Protein AF-A0A538PQR1-F1 (afdb_monomer_lite)

Foldseek 3Di:
DPPQQFKKKKWWWKDAQQEIDTQDIAIDRDDDDADFWAADQKKKWKDAPLFTPDMHHHHDQQWDWQPDDCPDDGTDIDGHRIGIDMDIGTDPDLEDGQFIKMWIKGFDPQQDGTPVVNRVQVGVVSNVDDDADGPRIHTRYMDTPVNCLVHPCSQVNSVVVSGDYPPHDHD

Structure (mmCIF, N/CA/C/O backbone):
data_AF-A0A538PQR1-F1
#
_entry.id   AF-A0A538PQR1-F1
#
loop_
_atom_site.group_PDB
_atom_site.id
_atom_site.type_symbol
_atom_site.label_atom_id
_atom_site.label_alt_id
_atom_site.label_comp_id
_atom_site.label_asym_id
_atom_site.label_entity_id
_atom_site.label_seq_id
_atom_site.pdbx_PDB_ins_code
_atom_site.Cartn_x
_atom_site.Cartn_y
_atom_site.Cartn_z
_atom_site.occupancy
_atom_site.B_iso_or_equiv
_atom_site.auth_seq_id
_atom_site.auth_comp_id
_atom_site.auth_asym_id
_atom_site.auth_atom_id
_atom_site.pdbx_PDB_model_num
ATOM 1 N N . MET A 1 1 ? 5.057 -10.045 31.378 1.00 40.75 1 MET A N 1
ATOM 2 C CA . MET A 1 1 ? 4.417 -9.368 30.230 1.00 40.75 1 MET A CA 1
ATOM 3 C C . MET A 1 1 ? 4.589 -10.264 29.020 1.00 40.75 1 MET A C 1
ATOM 5 O O . MET A 1 1 ? 5.718 -10.480 28.601 1.00 40.75 1 MET A O 1
ATOM 9 N N . THR A 1 2 ? 3.517 -10.877 28.528 1.00 41.38 2 THR A N 1
ATOM 10 C CA . THR A 1 2 ? 3.562 -11.684 27.302 1.00 41.38 2 THR A CA 1
ATOM 11 C C . THR A 1 2 ? 3.833 -10.733 26.132 1.00 41.38 2 THR A C 1
ATOM 13 O O . THR A 1 2 ? 3.122 -9.733 26.032 1.00 41.38 2 THR A O 1
ATOM 16 N N . PRO A 1 3 ? 4.848 -10.965 25.281 1.00 49.12 3 PRO A N 1
ATOM 17 C CA . PRO A 1 3 ? 5.079 -10.106 24.126 1.00 49.12 3 PRO A CA 1
ATOM 18 C C . PRO A 1 3 ? 3.832 -10.140 23.241 1.00 49.12 3 PRO A C 1
ATOM 20 O O . PRO A 1 3 ? 3.417 -11.203 22.774 1.00 49.12 3 PRO A O 1
ATOM 23 N N . GLN A 1 4 ? 3.200 -8.980 23.070 1.00 57.75 4 GLN A N 1
ATOM 24 C CA . GLN A 1 4 ? 2.050 -8.821 22.191 1.00 57.75 4 GLN A CA 1
ATOM 25 C C . GLN A 1 4 ? 2.507 -9.199 20.777 1.00 57.75 4 GLN A C 1
ATOM 27 O O . GLN A 1 4 ? 3.517 -8.685 20.290 1.00 57.75 4 GLN A O 1
ATOM 32 N N . ARG A 1 5 ? 1.837 -10.171 20.146 1.00 63.41 5 ARG A N 1
ATOM 33 C CA . ARG A 1 5 ? 2.202 -10.588 18.788 1.00 63.41 5 ARG A CA 1
ATOM 34 C C . ARG A 1 5 ? 2.036 -9.385 17.851 1.00 63.41 5 ARG A C 1
ATOM 36 O O . ARG A 1 5 ? 1.042 -8.669 17.998 1.00 63.41 5 ARG A O 1
ATOM 43 N N . PRO A 1 6 ? 2.966 -9.160 16.902 1.00 68.81 6 PRO A N 1
ATOM 44 C CA . PRO A 1 6 ? 2.800 -8.120 15.896 1.00 68.81 6 PRO A CA 1
ATOM 45 C C . PRO A 1 6 ? 1.436 -8.289 15.235 1.00 68.81 6 PRO A C 1
ATOM 47 O O . PRO A 1 6 ? 1.107 -9.382 14.773 1.00 68.81 6 PRO A O 1
ATOM 50 N N . THR A 1 7 ? 0.631 -7.234 15.269 1.00 84.75 7 THR A N 1
ATOM 51 C CA . THR A 1 7 ? -0.710 -7.238 14.692 1.00 84.75 7 THR A CA 1
ATOM 52 C C . THR A 1 7 ? -0.655 -6.478 13.381 1.00 84.75 7 THR A C 1
ATOM 54 O O . THR A 1 7 ? -0.034 -5.418 13.292 1.00 84.75 7 THR A O 1
ATOM 57 N N . GLN A 1 8 ? -1.272 -7.030 12.349 1.00 87.94 8 GLN A N 1
ATOM 58 C CA . GLN A 1 8 ? -1.336 -6.401 11.039 1.00 87.94 8 GLN A CA 1
ATOM 59 C C . GLN A 1 8 ? -2.738 -6.548 10.458 1.00 87.94 8 GLN A C 1
ATOM 61 O O . GLN A 1 8 ? -3.450 -7.512 10.750 1.00 87.94 8 GLN A O 1
ATOM 66 N N . LEU A 1 9 ? -3.107 -5.601 9.605 1.00 90.12 9 LEU A N 1
ATOM 67 C CA . LEU A 1 9 ? -4.257 -5.749 8.726 1.00 90.12 9 LEU A CA 1
ATOM 68 C C . LEU A 1 9 ? -3.774 -6.365 7.423 1.00 90.12 9 LEU A C 1
ATOM 70 O O . LEU A 1 9 ? -2.772 -5.926 6.853 1.00 90.12 9 LEU A O 1
ATOM 74 N N . LYS A 1 10 ? -4.492 -7.370 6.944 1.00 92.44 10 LYS A N 1
ATOM 75 C CA . LYS A 1 10 ? -4.323 -7.892 5.597 1.00 92.44 10 LYS A CA 1
ATOM 76 C C . LYS A 1 10 ? -5.545 -7.513 4.778 1.00 92.44 10 LYS A C 1
ATOM 78 O O . LYS A 1 10 ? -6.674 -7.829 5.143 1.00 92.44 10 LYS A O 1
ATOM 83 N N . LEU A 1 11 ? -5.303 -6.798 3.685 1.00 92.88 11 LEU A N 1
ATOM 84 C CA . LEU A 1 11 ? -6.332 -6.427 2.726 1.00 92.88 11 LEU A CA 1
ATOM 85 C C . LEU A 1 11 ? -6.256 -7.356 1.523 1.00 92.88 11 LEU A C 1
ATOM 87 O O . LEU A 1 11 ? -5.171 -7.587 0.984 1.00 92.88 11 LEU A O 1
ATOM 91 N N . ILE A 1 12 ? -7.413 -7.826 1.072 1.00 93.19 12 ILE A N 1
ATOM 92 C CA . ILE A 1 12 ? -7.560 -8.434 -0.248 1.00 93.19 12 ILE A CA 1
ATOM 93 C C . ILE A 1 12 ? -8.074 -7.346 -1.181 1.00 93.19 12 ILE A C 1
ATOM 95 O O . ILE A 1 12 ? -9.224 -6.913 -1.072 1.00 93.19 12 ILE A O 1
ATOM 99 N N . ALA A 1 13 ? -7.197 -6.875 -2.061 1.00 92.31 13 ALA A N 1
ATOM 100 C CA . ALA A 1 13 ? -7.447 -5.729 -2.918 1.00 92.31 13 ALA A CA 1
ATOM 101 C C . ALA A 1 13 ? -7.405 -6.132 -4.391 1.00 92.31 13 ALA A C 1
ATOM 103 O O . ALA A 1 13 ? -6.502 -6.838 -4.827 1.00 92.31 13 ALA A O 1
ATOM 104 N N . GLU A 1 14 ? -8.377 -5.668 -5.161 1.00 92.69 14 GLU A N 1
ATOM 105 C CA . GLU A 1 14 ? -8.389 -5.744 -6.612 1.00 92.69 14 GLU A CA 1
ATOM 106 C C . GLU A 1 14 ? -7.846 -4.438 -7.186 1.00 92.69 14 GLU A C 1
ATOM 108 O O . GLU A 1 14 ? -8.393 -3.351 -6.988 1.00 92.69 14 GLU A O 1
ATOM 113 N N . LEU A 1 15 ? -6.719 -4.556 -7.871 1.00 91.06 15 LEU A N 1
ATOM 114 C CA . LEU A 1 15 ? -6.087 -3.489 -8.622 1.00 91.06 15 LEU A CA 1
ATOM 115 C C . LEU A 1 15 ? -6.741 -3.379 -9.985 1.00 91.06 15 LEU A C 1
ATOM 117 O O . LEU A 1 15 ? -6.856 -4.373 -10.696 1.00 91.06 15 LEU A O 1
ATOM 121 N N . HIS A 1 16 ? -7.041 -2.155 -10.384 1.00 89.06 16 HIS A N 1
ATOM 122 C CA . HIS A 1 16 ? -7.433 -1.784 -11.732 1.00 89.06 16 HIS A CA 1
ATOM 123 C C . HIS A 1 16 ? -6.458 -0.723 -12.261 1.00 89.06 16 HIS A C 1
ATOM 125 O O . HIS A 1 16 ? -5.850 0.000 -11.468 1.00 89.06 16 HIS A O 1
ATOM 131 N N . PRO A 1 17 ? -6.346 -0.532 -13.587 1.00 77.06 17 PRO A N 1
ATOM 132 C CA . PRO A 1 17 ? -5.544 0.554 -14.154 1.00 77.06 17 PRO A CA 1
ATOM 133 C C . PRO A 1 17 ? -5.901 1.957 -13.628 1.00 77.06 17 PRO A C 1
ATOM 135 O O . PRO A 1 17 ? -5.057 2.845 -13.668 1.00 77.06 17 PRO A O 1
ATOM 138 N N . GLY A 1 18 ? -7.136 2.156 -13.147 1.00 75.88 18 GLY A N 1
ATOM 139 C CA . GLY A 1 18 ? -7.639 3.435 -12.634 1.00 75.88 18 GLY A CA 1
ATOM 140 C C . GLY A 1 18 ? -7.862 3.508 -11.119 1.00 75.88 18 GLY A C 1
ATOM 141 O O . GLY A 1 18 ? -8.389 4.516 -10.657 1.00 75.88 18 GLY A O 1
ATOM 142 N N . GLY A 1 19 ? -7.520 2.475 -10.340 1.00 84.44 19 GLY A N 1
ATOM 143 C CA . GLY A 1 19 ? -7.737 2.514 -8.890 1.00 84.44 19 GLY A CA 1
ATOM 144 C C . GLY A 1 19 ? -7.635 1.166 -8.190 1.00 84.44 19 GLY A C 1
ATOM 145 O O . GLY A 1 19 ? -7.273 0.158 -8.794 1.00 84.44 19 GLY A O 1
ATOM 146 N N . VAL A 1 20 ? -7.962 1.155 -6.899 1.00 89.75 20 VAL A N 1
ATOM 147 C CA . VAL A 1 20 ? -7.941 -0.051 -6.064 1.00 89.75 20 VAL A CA 1
ATOM 148 C C . VAL A 1 20 ? -9.285 -0.222 -5.386 1.00 89.75 20 VAL A C 1
ATOM 150 O O . VAL A 1 20 ? -9.792 0.701 -4.757 1.00 89.75 20 VAL A O 1
ATOM 153 N N . LYS A 1 21 ? -9.852 -1.421 -5.484 1.00 90.06 21 LYS A N 1
ATOM 154 C CA . LYS A 1 21 ? -11.042 -1.813 -4.737 1.00 90.06 21 LYS A CA 1
ATOM 155 C C . LYS A 1 21 ? -10.650 -2.829 -3.677 1.00 90.06 21 LYS A C 1
ATOM 157 O O . LYS A 1 21 ? -10.118 -3.883 -4.000 1.00 90.06 21 LYS A O 1
ATOM 162 N N . VAL A 1 22 ? -10.937 -2.548 -2.412 1.00 90.75 22 VAL A N 1
ATOM 163 C CA . VAL A 1 22 ? -10.704 -3.519 -1.336 1.00 90.75 22 VAL A CA 1
ATOM 164 C C . VAL A 1 22 ? -11.959 -4.356 -1.124 1.00 90.75 22 VAL A C 1
ATOM 166 O O . VAL A 1 22 ? -13.042 -3.816 -0.907 1.00 90.75 22 VAL A O 1
ATOM 169 N N . HIS A 1 23 ? -11.814 -5.678 -1.202 1.00 86.88 23 HIS A N 1
ATOM 170 C CA . HIS A 1 23 ? -12.918 -6.628 -1.029 1.00 86.88 23 HIS A CA 1
ATOM 171 C C . HIS A 1 23 ? -13.065 -7.094 0.408 1.00 86.88 23 HIS A C 1
ATOM 173 O O . HIS A 1 23 ? -14.172 -7.367 0.865 1.00 86.88 23 HIS A O 1
ATOM 179 N N . HIS A 1 24 ? -11.940 -7.233 1.103 1.00 87.62 24 HIS A N 1
ATOM 180 C CA . HIS A 1 24 ? -11.910 -7.825 2.428 1.00 87.62 24 HIS A CA 1
ATOM 181 C C . HIS A 1 24 ? -10.746 -7.282 3.252 1.00 87.62 24 HIS A C 1
ATOM 183 O O . HIS A 1 24 ? -9.678 -6.986 2.709 1.00 87.62 24 HIS A O 1
ATOM 189 N N . VAL A 1 25 ? -10.960 -7.201 4.564 1.00 89.19 25 VAL A N 1
ATOM 190 C CA . VAL A 1 25 ? -9.944 -6.889 5.566 1.00 89.19 25 VAL A CA 1
ATOM 191 C C . VAL A 1 25 ? -9.989 -7.945 6.660 1.00 89.19 25 VAL A C 1
ATOM 193 O O . VAL A 1 25 ? -11.051 -8.267 7.185 1.00 89.19 25 VAL A O 1
ATOM 196 N N . GLU A 1 26 ? -8.823 -8.456 7.024 1.00 90.06 26 GLU A N 1
ATOM 197 C CA . GLU A 1 26 ? -8.651 -9.366 8.149 1.00 90.06 26 GLU A CA 1
ATOM 198 C C . GLU A 1 26 ? -7.543 -8.856 9.074 1.00 90.06 26 GLU A C 1
ATOM 200 O O . GLU A 1 26 ? -6.592 -8.206 8.634 1.00 90.06 26 GLU A O 1
ATOM 205 N N . VAL A 1 27 ? -7.656 -9.157 10.368 1.00 87.44 27 VAL A N 1
ATOM 206 C CA . VAL A 1 27 ? -6.587 -8.904 11.338 1.00 87.44 27 VAL A CA 1
ATOM 207 C C . VAL A 1 27 ? -5.808 -10.195 11.532 1.00 87.44 27 VAL A C 1
ATOM 209 O O . VAL A 1 27 ? -6.376 -11.207 11.944 1.00 87.44 27 VAL A O 1
ATOM 212 N N . VAL A 1 28 ? -4.505 -10.166 11.268 1.00 88.50 28 VAL A N 1
ATOM 213 C CA . VAL A 1 28 ? -3.634 -11.334 11.435 1.00 88.50 28 VAL A CA 1
ATOM 214 C C . VAL A 1 28 ? -2.465 -11.017 12.365 1.00 88.50 28 VAL A C 1
ATOM 216 O O . VAL A 1 28 ? -1.999 -9.881 12.465 1.00 88.50 28 VAL A O 1
ATOM 219 N N . HIS A 1 29 ? -1.992 -12.043 13.069 1.00 84.00 29 HIS A N 1
ATOM 220 C CA . HIS A 1 29 ? -0.949 -11.935 14.091 1.00 84.00 29 HIS A CA 1
ATOM 221 C C . HIS A 1 29 ? 0.335 -12.611 13.611 1.00 84.00 29 HIS A C 1
ATOM 223 O O . HIS A 1 29 ? 0.737 -13.654 14.133 1.00 84.00 29 HIS A O 1
ATOM 229 N N . GLU A 1 30 ? 0.957 -12.041 12.582 1.00 77.75 30 GLU A N 1
ATOM 230 C CA . GLU A 1 30 ? 2.155 -12.601 11.958 1.00 77.75 30 GLU A CA 1
ATOM 231 C C . GLU A 1 30 ? 3.254 -11.546 11.860 1.00 77.75 30 GLU A C 1
ATOM 233 O O . GLU A 1 30 ? 3.001 -10.343 11.779 1.00 77.75 30 GLU A O 1
ATOM 238 N N . ARG A 1 31 ? 4.505 -12.008 11.852 1.00 71.94 31 ARG A N 1
ATOM 239 C CA . ARG A 1 31 ? 5.652 -11.133 11.636 1.00 71.94 31 ARG A CA 1
ATOM 240 C C . ARG A 1 31 ? 5.842 -10.918 10.139 1.00 71.94 31 ARG A C 1
ATOM 242 O O . ARG A 1 31 ? 6.082 -11.873 9.407 1.00 71.94 31 ARG A O 1
ATOM 249 N N . VAL A 1 32 ? 5.814 -9.663 9.704 1.00 68.62 32 VAL A N 1
ATOM 250 C CA . VAL A 1 32 ? 6.222 -9.297 8.346 1.00 68.62 32 VAL A CA 1
ATOM 251 C C . VAL A 1 32 ? 7.744 -9.294 8.279 1.00 68.62 32 VAL A C 1
ATOM 253 O O . VAL A 1 32 ? 8.413 -8.639 9.080 1.00 68.62 32 VAL A O 1
ATOM 256 N N . VAL A 1 33 ? 8.295 -10.046 7.333 1.00 69.25 33 VAL A N 1
ATOM 257 C CA . VAL A 1 33 ? 9.710 -9.963 6.971 1.00 69.25 33 VAL A CA 1
ATOM 258 C C . VAL A 1 33 ? 9.771 -9.180 5.672 1.00 69.25 33 VAL A C 1
ATOM 260 O O . VAL A 1 33 ? 9.258 -9.638 4.654 1.00 69.25 33 VAL A O 1
ATOM 263 N N . ALA A 1 34 ? 10.351 -7.981 5.721 1.00 67.38 34 ALA A N 1
ATOM 264 C CA . ALA A 1 34 ? 10.566 -7.195 4.517 1.00 67.38 34 ALA A CA 1
ATOM 265 C C . ALA A 1 34 ? 11.499 -7.970 3.568 1.00 67.38 34 ALA A C 1
ATOM 267 O O . ALA A 1 34 ? 12.514 -8.511 4.026 1.00 67.38 34 ALA A O 1
ATOM 268 N N . PRO A 1 35 ? 11.173 -8.062 2.269 1.00 71.94 35 PRO A N 1
ATOM 269 C CA . PRO A 1 35 ? 12.057 -8.706 1.311 1.00 71.94 35 PRO A CA 1
ATOM 270 C C . PRO A 1 35 ? 13.401 -7.967 1.248 1.00 71.94 35 PRO A C 1
ATOM 272 O O . PRO A 1 35 ? 13.466 -6.744 1.299 1.00 71.94 35 PRO A O 1
ATOM 275 N N . SER A 1 36 ? 14.502 -8.711 1.128 1.00 79.62 36 SER A N 1
ATOM 276 C CA . SER A 1 36 ? 15.855 -8.134 1.048 1.00 79.62 36 SER A CA 1
ATOM 277 C C . SER A 1 36 ? 16.198 -7.561 -0.332 1.00 79.62 36 SER A C 1
ATOM 279 O O . SER A 1 36 ? 17.228 -6.911 -0.500 1.00 79.62 36 SER A O 1
ATOM 281 N N . HIS A 1 37 ? 15.352 -7.811 -1.329 1.00 87.31 37 HIS A N 1
ATOM 282 C CA . HIS A 1 37 ? 15.568 -7.462 -2.725 1.00 87.31 37 HIS A CA 1
ATOM 283 C C . HIS A 1 37 ? 14.255 -7.044 -3.388 1.00 87.31 37 HIS A C 1
ATOM 285 O O . HIS A 1 37 ? 13.165 -7.297 -2.875 1.00 87.31 37 HIS A O 1
ATOM 291 N N . ILE A 1 38 ? 14.380 -6.394 -4.543 1.00 90.69 38 ILE A N 1
ATOM 292 C CA . ILE A 1 38 ? 13.242 -6.018 -5.374 1.00 90.69 38 ILE A CA 1
ATOM 293 C C . ILE A 1 38 ? 12.821 -7.232 -6.203 1.00 90.69 38 ILE A C 1
ATOM 295 O O . ILE A 1 38 ? 13.627 -7.785 -6.949 1.00 90.69 38 ILE A O 1
ATOM 299 N N . VAL A 1 39 ? 11.562 -7.641 -6.067 1.00 90.00 39 VAL A N 1
ATOM 300 C CA . VAL A 1 39 ? 10.990 -8.805 -6.769 1.00 90.00 39 VAL A CA 1
ATOM 301 C C . VAL A 1 39 ? 10.402 -8.404 -8.124 1.00 90.00 39 VAL A C 1
ATOM 303 O O . VAL A 1 39 ? 10.384 -9.194 -9.066 1.00 90.00 39 VAL A O 1
ATOM 306 N N . GLY A 1 40 ? 9.932 -7.166 -8.256 1.00 91.19 40 GLY A N 1
ATOM 307 C CA . GLY A 1 40 ? 9.394 -6.652 -9.506 1.00 91.19 40 GLY A CA 1
ATOM 308 C C . GLY A 1 40 ? 9.021 -5.174 -9.423 1.00 91.19 40 GLY A C 1
ATOM 309 O O . GLY A 1 40 ? 9.271 -4.533 -8.401 1.00 91.19 40 GLY A O 1
ATOM 310 N N . PRO A 1 41 ? 8.460 -4.617 -10.509 1.00 92.00 41 PRO A N 1
ATOM 311 C CA . PRO A 1 41 ? 8.222 -3.184 -10.624 1.00 92.00 41 PRO A CA 1
ATOM 312 C C . PRO A 1 41 ? 6.989 -2.719 -9.845 1.00 92.00 41 PRO A C 1
ATOM 314 O O . PRO A 1 41 ? 6.823 -1.522 -9.663 1.00 92.00 41 PRO A O 1
ATOM 317 N N . PHE A 1 42 ? 6.095 -3.603 -9.402 1.00 93.81 42 PHE A N 1
ATOM 318 C CA . PHE A 1 42 ? 4.954 -3.165 -8.607 1.00 93.81 42 PHE A CA 1
ATOM 319 C C . PHE A 1 42 ? 5.375 -2.980 -7.156 1.00 93.81 42 PHE A C 1
ATOM 321 O O . PHE A 1 42 ? 5.977 -3.878 -6.567 1.00 93.81 42 PHE A O 1
ATOM 328 N N . VAL A 1 43 ? 5.041 -1.827 -6.584 1.00 94.12 43 VAL A N 1
ATOM 329 C CA . VAL A 1 43 ? 5.402 -1.457 -5.216 1.00 94.12 43 VAL A CA 1
ATOM 330 C C . VAL A 1 43 ? 4.144 -1.017 -4.489 1.00 94.12 43 VAL A C 1
ATOM 332 O O . VAL A 1 43 ? 3.376 -0.214 -5.019 1.00 94.12 43 VAL A O 1
ATOM 335 N N . TYR A 1 44 ? 3.948 -1.487 -3.261 1.00 93.88 44 TYR A N 1
ATOM 336 C CA . TYR A 1 44 ? 3.021 -0.835 -2.344 1.00 93.88 44 TYR A CA 1
ATOM 337 C C . TYR A 1 44 ? 3.756 -0.378 -1.088 1.00 93.88 44 TYR A C 1
ATOM 339 O O . TYR A 1 44 ? 4.670 -1.041 -0.595 1.00 93.88 44 TYR A O 1
ATOM 347 N N . GLN A 1 45 ? 3.358 0.786 -0.596 1.00 94.00 45 GLN A N 1
ATOM 348 C CA . GLN A 1 45 ? 3.945 1.473 0.541 1.00 94.00 45 GLN A CA 1
ATOM 349 C C . GLN A 1 45 ? 2.848 1.746 1.557 1.00 94.00 45 GLN A C 1
ATOM 351 O O . GLN A 1 45 ? 1.788 2.255 1.198 1.00 94.00 45 GLN A O 1
ATOM 356 N N . VAL A 1 46 ? 3.125 1.449 2.819 1.00 94.44 46 VAL A N 1
ATOM 357 C CA . VAL A 1 46 ? 2.255 1.785 3.943 1.00 94.44 46 VAL A CA 1
ATOM 358 C C . VAL A 1 46 ? 2.924 2.887 4.744 1.00 94.44 46 VAL A C 1
ATOM 360 O O . VAL A 1 46 ? 4.052 2.713 5.216 1.00 94.44 46 VAL A O 1
ATOM 363 N N . THR A 1 47 ? 2.228 4.002 4.917 1.00 93.31 47 THR A N 1
ATOM 364 C CA . THR A 1 47 ? 2.676 5.122 5.748 1.00 93.31 47 THR A CA 1
ATOM 365 C C . THR A 1 47 ? 1.720 5.344 6.901 1.00 93.31 47 THR A C 1
ATOM 367 O O . THR A 1 47 ? 0.528 5.082 6.792 1.00 93.31 47 THR A O 1
ATOM 370 N N . GLY A 1 48 ? 2.255 5.820 8.014 1.00 91.31 48 GLY A N 1
ATOM 371 C CA . GLY A 1 48 ? 1.487 6.192 9.191 1.00 91.31 48 GLY A CA 1
ATOM 372 C C . GLY A 1 48 ? 2.429 6.561 10.325 1.00 91.31 48 GLY A C 1
ATOM 373 O O . GLY A 1 48 ? 3.606 6.186 10.322 1.00 91.31 48 GLY A O 1
ATOM 374 N N . THR A 1 49 ? 1.934 7.292 11.316 1.00 90.00 49 THR A N 1
ATOM 375 C CA . THR A 1 49 ? 2.754 7.892 12.379 1.00 90.00 49 THR A CA 1
ATOM 376 C C . THR A 1 49 ? 3.879 8.787 11.826 1.00 90.00 49 THR A C 1
ATOM 378 O O . THR A 1 49 ? 4.961 8.852 12.410 1.00 90.00 49 THR A O 1
ATOM 381 N N . GLY A 1 50 ? 3.650 9.437 10.677 1.00 88.31 50 GLY A N 1
ATOM 382 C CA . GLY A 1 50 ? 4.599 10.333 10.002 1.00 88.31 50 GLY A CA 1
ATOM 383 C C . GLY A 1 50 ? 5.812 9.659 9.345 1.00 88.31 50 GLY A C 1
ATOM 384 O O . GLY A 1 50 ? 6.835 10.316 9.137 1.00 88.31 50 GLY A O 1
ATOM 385 N N . ARG A 1 51 ? 5.754 8.350 9.070 1.00 90.12 51 ARG A N 1
ATOM 386 C CA . ARG A 1 51 ? 6.864 7.574 8.486 1.00 90.12 51 ARG A CA 1
ATOM 387 C C . ARG A 1 51 ? 6.380 6.416 7.619 1.00 90.12 51 ARG A C 1
ATOM 389 O O . ARG A 1 51 ? 5.206 6.039 7.667 1.00 90.12 51 ARG A O 1
ATOM 396 N N . VAL A 1 52 ? 7.298 5.784 6.889 1.00 91.38 52 VAL A N 1
ATOM 397 C CA . VAL A 1 52 ? 7.036 4.501 6.225 1.00 91.38 52 VAL A CA 1
ATOM 398 C C . VAL A 1 52 ? 7.017 3.374 7.256 1.00 91.38 52 VAL A C 1
ATOM 400 O O . VAL A 1 52 ? 7.994 3.132 7.965 1.00 91.38 52 VAL A O 1
ATOM 403 N N . LEU A 1 53 ? 5.889 2.671 7.338 1.00 91.00 53 LEU A N 1
ATOM 404 C CA . LEU A 1 53 ? 5.698 1.510 8.209 1.00 91.00 53 LEU A CA 1
ATOM 405 C C . LEU A 1 53 ? 6.081 0.206 7.507 1.00 91.00 53 LEU A C 1
ATOM 407 O O . LEU A 1 53 ? 6.624 -0.699 8.140 1.00 91.00 53 LEU A O 1
ATOM 411 N N . HIS A 1 54 ? 5.787 0.107 6.209 1.00 91.44 54 HIS A N 1
ATOM 412 C CA . HIS A 1 54 ? 6.089 -1.065 5.388 1.00 91.44 54 HIS A CA 1
ATOM 413 C C . HIS A 1 54 ? 6.226 -0.697 3.917 1.00 91.44 54 HIS A C 1
ATOM 415 O O . HIS A 1 54 ? 5.637 0.274 3.442 1.00 91.44 54 HIS A O 1
ATOM 421 N N . MET A 1 55 ? 6.972 -1.518 3.191 1.00 91.94 55 MET A N 1
ATOM 422 C CA . MET A 1 55 ? 7.039 -1.497 1.739 1.00 91.94 55 MET A CA 1
ATOM 423 C C . MET A 1 55 ? 7.201 -2.931 1.245 1.00 91.94 55 MET A C 1
ATOM 425 O O . MET A 1 55 ? 7.971 -3.705 1.815 1.00 91.94 55 MET A O 1
ATOM 429 N N . GLU A 1 56 ? 6.517 -3.274 0.160 1.00 92.44 56 GLU A N 1
ATOM 430 C CA . GLU A 1 56 ? 6.726 -4.543 -0.531 1.00 92.44 56 GLU A CA 1
ATOM 431 C C . GLU A 1 56 ? 6.811 -4.317 -2.037 1.00 92.44 56 GLU A C 1
ATOM 433 O O . GLU A 1 56 ? 6.196 -3.400 -2.584 1.00 92.44 56 GLU A O 1
ATOM 438 N N . THR A 1 57 ? 7.580 -5.178 -2.700 1.00 93.00 57 THR A N 1
ATOM 439 C CA . THR A 1 57 ? 7.707 -5.190 -4.157 1.00 93.00 57 THR A CA 1
ATOM 440 C C . THR A 1 57 ? 7.288 -6.550 -4.692 1.00 93.00 57 THR A C 1
ATOM 442 O O . THR A 1 57 ? 7.524 -7.572 -4.047 1.00 93.00 57 THR A O 1
ATOM 445 N N . MET A 1 58 ? 6.671 -6.573 -5.868 1.00 91.69 58 MET A N 1
ATOM 446 C CA . MET A 1 58 ? 6.264 -7.800 -6.548 1.00 91.69 58 MET A CA 1
ATOM 447 C C . MET A 1 58 ? 6.262 -7.614 -8.062 1.00 91.69 58 MET A C 1
ATOM 449 O O . MET A 1 58 ? 6.372 -6.503 -8.590 1.00 91.69 58 MET A O 1
ATOM 453 N N . THR A 1 59 ? 6.154 -8.728 -8.780 1.00 90.62 59 THR A N 1
ATOM 454 C CA . THR A 1 59 ? 5.874 -8.710 -10.218 1.00 90.62 59 THR A CA 1
ATOM 455 C C . THR A 1 59 ? 4.617 -7.895 -10.495 1.00 90.62 59 THR A C 1
ATOM 457 O O . THR A 1 59 ? 3.687 -7.933 -9.695 1.00 90.62 59 THR A O 1
ATOM 460 N N . ASP A 1 60 ? 4.576 -7.183 -11.622 1.00 89.00 60 ASP A N 1
ATOM 461 C CA . ASP A 1 60 ? 3.404 -6.386 -11.983 1.00 89.00 60 ASP A CA 1
ATOM 462 C C . ASP A 1 60 ? 2.165 -7.277 -12.130 1.00 89.00 60 ASP A C 1
ATOM 464 O O . ASP A 1 60 ? 2.112 -8.077 -13.067 1.00 89.00 60 ASP A O 1
ATOM 468 N N . PRO A 1 61 ? 1.173 -7.160 -11.230 1.00 86.94 61 PRO A N 1
ATOM 469 C CA . PRO A 1 61 ? 0.030 -8.059 -11.225 1.00 86.94 61 PRO A CA 1
ATOM 470 C C . PRO A 1 61 ? -0.912 -7.787 -12.408 1.00 86.94 61 PRO A C 1
ATOM 472 O O . PRO A 1 61 ? -1.708 -8.649 -12.762 1.00 86.94 61 PRO A O 1
ATOM 475 N N . LEU A 1 62 ? -0.800 -6.622 -13.062 1.00 86.75 62 LEU A N 1
ATOM 476 C CA . LEU A 1 62 ? -1.571 -6.276 -14.260 1.00 86.75 62 LEU A CA 1
ATOM 477 C C . LEU A 1 62 ? -0.881 -6.717 -15.562 1.00 86.75 62 LEU A C 1
ATOM 479 O O . LEU A 1 62 ? -1.375 -6.401 -16.647 1.00 86.75 62 LEU A O 1
ATOM 483 N N . VAL A 1 63 ? 0.260 -7.409 -15.485 1.00 85.38 63 VAL A N 1
ATOM 484 C CA . VAL A 1 63 ? 1.038 -7.849 -16.650 1.00 85.38 63 VAL A CA 1
ATOM 485 C C . VAL A 1 63 ? 1.265 -9.357 -16.595 1.00 85.38 63 VAL A C 1
ATOM 487 O O . VAL A 1 63 ? 2.064 -9.861 -15.810 1.00 85.38 63 VAL A O 1
ATOM 490 N N . GLU A 1 64 ? 0.625 -10.081 -17.506 1.00 77.12 64 GLU A N 1
ATOM 491 C CA . GLU A 1 64 ? 0.853 -11.509 -17.717 1.00 77.12 64 GLU A CA 1
ATOM 492 C C . GLU A 1 64 ? 1.954 -11.698 -18.772 1.00 77.12 64 GLU A C 1
ATOM 494 O O . GLU A 1 64 ? 1.816 -11.275 -19.926 1.00 77.12 64 GLU A O 1
ATOM 499 N N . ARG A 1 65 ? 3.066 -12.338 -18.388 1.00 67.62 65 ARG A N 1
ATOM 500 C CA . ARG A 1 65 ? 4.168 -12.688 -19.301 1.00 67.62 65 ARG A CA 1
ATOM 501 C C . ARG A 1 65 ? 4.043 -14.138 -19.765 1.00 67.62 65 ARG A C 1
ATOM 503 O O . ARG A 1 65 ? 3.710 -15.011 -18.973 1.00 67.62 65 ARG A O 1
ATOM 510 N N . GLY A 1 66 ? 4.384 -14.400 -21.028 1.00 61.44 66 GLY A N 1
ATOM 511 C CA . GLY A 1 66 ? 4.456 -15.765 -21.566 1.00 61.44 66 GLY A CA 1
ATOM 512 C C . GLY A 1 66 ? 3.104 -16.355 -21.975 1.00 61.44 66 GLY A C 1
ATOM 513 O O . GLY A 1 66 ? 2.951 -17.572 -21.993 1.00 61.44 66 GLY A O 1
ATOM 514 N N . PHE A 1 67 ? 2.125 -15.507 -22.297 1.00 58.66 67 PHE A N 1
ATOM 515 C CA . PHE A 1 67 ? 0.813 -15.956 -22.756 1.00 58.66 67 PHE A CA 1
ATOM 516 C C . PHE A 1 67 ? 0.831 -16.343 -24.248 1.00 58.66 67 PHE A C 1
ATOM 518 O O . PHE A 1 67 ? 1.455 -15.673 -25.065 1.00 58.66 67 PHE A O 1
ATOM 525 N N . GLY A 1 68 ? 0.103 -17.399 -24.623 1.00 57.94 68 GLY A N 1
ATOM 526 C CA . GLY A 1 68 ? 0.008 -17.877 -26.009 1.00 57.94 68 GLY A CA 1
ATOM 527 C C . GLY A 1 68 ? 1.231 -18.664 -26.502 1.00 57.94 68 GLY A C 1
ATOM 528 O O . GLY A 1 68 ? 2.243 -18.795 -25.820 1.00 57.94 68 GLY A O 1
ATOM 529 N N . THR A 1 69 ? 1.134 -19.234 -27.707 1.00 57.53 69 THR A N 1
ATOM 530 C CA . THR A 1 69 ? 2.263 -19.916 -28.360 1.00 57.53 69 THR A CA 1
ATOM 531 C C . THR A 1 69 ? 3.204 -18.862 -28.955 1.00 57.53 69 THR A C 1
ATOM 533 O O . THR A 1 69 ? 2.743 -18.063 -29.777 1.00 57.53 69 THR A O 1
ATOM 536 N N . PRO A 1 70 ? 4.500 -18.823 -28.587 1.00 55.84 70 PRO A N 1
ATOM 537 C CA . PRO A 1 70 ? 5.437 -17.847 -29.134 1.00 55.84 70 PRO A CA 1
ATOM 538 C C . PRO A 1 70 ? 5.634 -18.135 -30.623 1.00 55.84 70 PRO A C 1
ATOM 540 O O . PRO A 1 70 ? 6.376 -19.037 -31.000 1.00 55.84 70 PRO A O 1
ATOM 543 N N . LYS A 1 71 ? 4.931 -17.399 -31.492 1.00 57.22 71 LYS A N 1
ATOM 544 C CA . LYS A 1 71 ? 5.049 -17.608 -32.941 1.00 57.22 71 LYS A CA 1
ATOM 545 C C . LYS A 1 71 ? 6.376 -17.090 -33.497 1.00 57.22 71 LYS A C 1
ATOM 547 O O . LYS A 1 71 ? 6.821 -17.616 -34.508 1.00 57.22 71 LYS A O 1
ATOM 552 N N . GLN A 1 72 ? 7.033 -16.134 -32.835 1.00 54.44 72 GLN A N 1
ATOM 553 C CA . GLN A 1 72 ? 8.375 -15.652 -33.183 1.00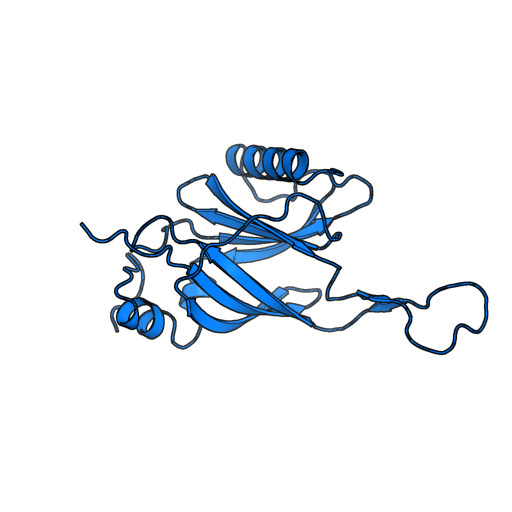 54.44 72 GLN A CA 1
ATOM 554 C C . GLN A 1 72 ? 9.064 -15.048 -31.947 1.00 54.44 72 GLN A C 1
ATOM 556 O O . GLN A 1 72 ? 8.625 -14.017 -31.453 1.00 54.44 72 GLN A O 1
ATOM 561 N N . GLY A 1 73 ? 10.125 -15.692 -31.449 1.00 55.44 73 GLY A N 1
ATOM 562 C CA . GLY A 1 73 ? 11.256 -15.081 -30.722 1.00 55.44 73 GLY A CA 1
ATOM 563 C C . GLY A 1 73 ? 11.036 -14.257 -29.440 1.00 55.44 73 GLY A C 1
ATOM 564 O O . GLY A 1 73 ? 12.026 -13.818 -28.864 1.00 55.44 73 GLY A O 1
ATOM 565 N N . GLY A 1 74 ? 9.808 -14.040 -28.970 1.00 58.97 74 GLY A N 1
ATOM 566 C CA . GLY A 1 74 ? 9.523 -13.206 -27.801 1.00 58.97 74 GLY A CA 1
ATOM 567 C C . GLY A 1 74 ? 8.409 -13.763 -26.920 1.00 58.97 74 GLY A C 1
ATOM 568 O O . GLY A 1 74 ? 7.508 -14.463 -27.387 1.00 58.97 74 GLY A O 1
ATOM 569 N N . HIS A 1 75 ? 8.464 -13.440 -25.627 1.00 60.22 75 HIS A N 1
ATOM 570 C CA . HIS A 1 75 ? 7.345 -13.670 -24.718 1.00 60.22 75 HIS A CA 1
ATOM 571 C C . HIS A 1 75 ? 6.238 -12.668 -25.045 1.00 60.22 75 HIS A C 1
ATOM 573 O O . HIS A 1 75 ? 6.459 -11.462 -24.943 1.00 60.22 75 HIS A O 1
ATOM 579 N N . ALA A 1 76 ? 5.047 -13.143 -25.419 1.00 65.81 76 ALA A N 1
ATOM 580 C CA . ALA A 1 76 ? 3.911 -12.242 -25.545 1.00 65.81 76 ALA A CA 1
ATOM 581 C C . ALA A 1 76 ? 3.529 -11.702 -24.159 1.00 65.81 76 ALA A C 1
ATOM 583 O O . ALA A 1 76 ? 3.606 -12.414 -23.148 1.00 65.81 76 ALA A O 1
ATOM 584 N N . ILE A 1 77 ? 3.135 -10.432 -24.136 1.00 72.06 77 ILE A N 1
ATOM 585 C CA . ILE A 1 77 ? 2.705 -9.718 -22.940 1.00 72.06 77 ILE A CA 1
ATOM 586 C C . ILE A 1 77 ? 1.217 -9.419 -23.092 1.00 72.06 77 ILE A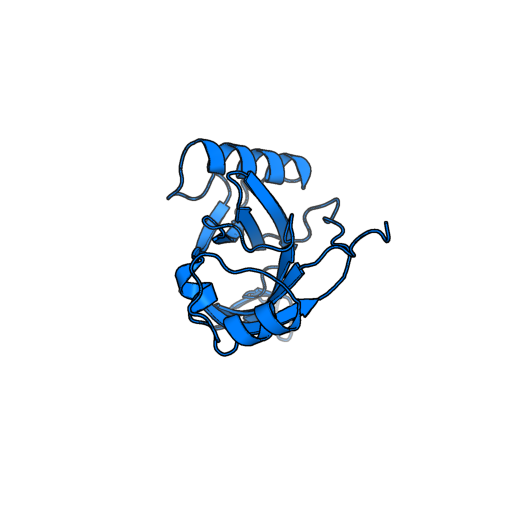 C 1
ATOM 588 O O . ILE A 1 77 ? 0.802 -8.849 -24.103 1.00 72.06 77 ILE A O 1
ATOM 592 N N . ARG A 1 78 ? 0.418 -9.792 -22.089 1.00 77.81 78 ARG A N 1
ATOM 593 C CA . ARG A 1 78 ? -0.992 -9.402 -21.989 1.00 77.81 78 ARG A CA 1
ATOM 594 C C . ARG A 1 78 ? -1.179 -8.502 -20.776 1.00 77.81 78 ARG A C 1
ATOM 596 O O . ARG A 1 78 ? -0.648 -8.782 -19.705 1.00 77.81 78 ARG A O 1
ATOM 603 N N . HIS A 1 79 ? -1.960 -7.442 -20.941 1.00 79.94 79 HIS A N 1
ATOM 604 C CA . HIS A 1 79 ? -2.365 -6.584 -19.835 1.00 79.94 79 HIS A CA 1
ATOM 605 C C . HIS A 1 79 ? -3.718 -7.043 -19.297 1.00 79.94 79 HIS A C 1
ATOM 607 O O . HIS A 1 79 ? -4.687 -7.134 -20.054 1.00 79.94 79 HIS A O 1
ATOM 613 N N . ALA A 1 80 ? -3.775 -7.354 -18.004 1.00 78.50 80 ALA A N 1
ATOM 61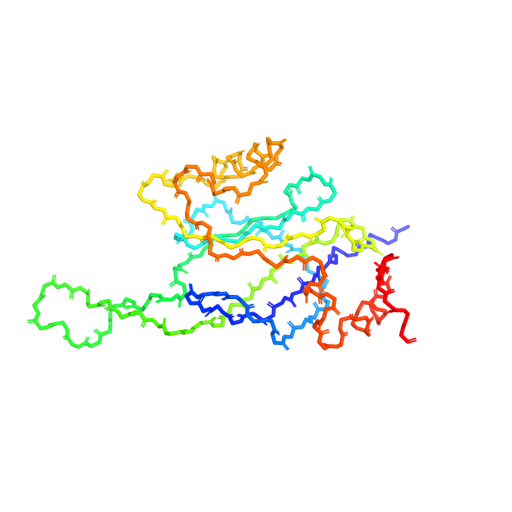4 C CA . ALA A 1 80 ? -5.023 -7.674 -17.327 1.00 78.50 80 ALA A CA 1
ATOM 615 C C . ALA A 1 80 ? -5.811 -6.388 -17.028 1.00 78.50 80 ALA A C 1
ATOM 617 O O . ALA A 1 80 ? -5.236 -5.329 -16.768 1.00 78.50 80 ALA A O 1
ATOM 618 N N . THR A 1 81 ? -7.141 -6.477 -17.048 1.00 84.06 81 THR A N 1
ATOM 619 C CA . THR A 1 81 ? -8.033 -5.364 -16.672 1.00 84.06 81 THR A CA 1
ATOM 620 C C . THR A 1 81 ? -8.172 -5.213 -15.158 1.00 84.06 81 THR A C 1
ATOM 622 O O . THR A 1 81 ? -8.589 -4.156 -14.684 1.00 84.06 81 THR A O 1
ATOM 625 N N . ALA A 1 82 ? -7.841 -6.267 -14.410 1.00 87.06 82 ALA A N 1
ATOM 626 C CA . ALA A 1 82 ? -7.803 -6.274 -12.961 1.00 87.06 82 ALA A CA 1
ATOM 627 C C . ALA A 1 82 ? -6.869 -7.370 -12.430 1.00 87.06 82 ALA A C 1
ATOM 629 O O . ALA A 1 82 ? -6.619 -8.354 -13.130 1.00 87.06 82 ALA A O 1
ATOM 630 N N . ALA A 1 83 ? -6.392 -7.226 -11.194 1.00 89.69 83 ALA A N 1
ATOM 631 C CA . ALA A 1 83 ? -5.650 -8.274 -10.498 1.00 89.69 83 ALA A CA 1
ATOM 632 C C . ALA A 1 83 ? -5.878 -8.229 -8.986 1.00 89.69 83 ALA A C 1
ATOM 634 O O . ALA A 1 83 ? -5.890 -7.155 -8.392 1.00 89.69 83 ALA A O 1
ATOM 635 N N . VAL A 1 84 ? -6.019 -9.394 -8.351 1.00 91.00 84 VAL A N 1
ATOM 636 C CA . VAL A 1 84 ? -6.182 -9.493 -6.895 1.00 91.00 84 VAL A CA 1
ATOM 637 C C . VAL A 1 84 ? -4.819 -9.640 -6.229 1.00 91.00 84 VAL A C 1
ATOM 639 O O . VAL A 1 84 ? -4.045 -10.532 -6.574 1.00 91.00 84 VAL A O 1
ATOM 642 N N . ILE A 1 85 ? -4.541 -8.783 -5.252 1.00 92.00 85 ILE A N 1
ATOM 643 C CA . ILE A 1 85 ? -3.324 -8.794 -4.444 1.00 92.00 85 ILE A CA 1
ATOM 644 C C . ILE A 1 85 ? -3.648 -8.810 -2.950 1.00 92.00 85 ILE A C 1
ATOM 646 O O . ILE A 1 85 ? -4.722 -8.398 -2.508 1.00 92.00 85 ILE A O 1
ATOM 650 N N . SER A 1 86 ? -2.674 -9.265 -2.165 1.00 91.81 86 SER A N 1
ATOM 651 C CA . SER A 1 86 ? -2.689 -9.155 -0.710 1.00 91.81 86 SER A CA 1
ATOM 652 C C . SER A 1 86 ? -1.816 -7.979 -0.284 1.00 91.81 86 SER A C 1
ATOM 654 O O . SER A 1 86 ? -0.637 -7.934 -0.631 1.00 91.81 86 SER A O 1
ATOM 656 N N . VAL A 1 87 ? -2.367 -7.072 0.517 1.00 93.12 87 VAL A N 1
ATOM 657 C CA . VAL A 1 87 ? -1.648 -5.920 1.081 1.00 93.12 87 VAL A CA 1
ATOM 658 C C . VAL A 1 87 ? -1.520 -6.108 2.581 1.00 93.12 87 VAL A C 1
ATOM 660 O O . VAL A 1 87 ? -2.515 -6.379 3.250 1.00 93.12 87 VAL A O 1
ATOM 663 N N . ARG A 1 88 ? -0.308 -5.958 3.116 1.00 92.38 88 ARG A N 1
ATOM 664 C CA . ARG A 1 88 ? -0.040 -6.059 4.554 1.00 92.38 88 ARG A CA 1
ATOM 665 C C . ARG A 1 88 ? 0.198 -4.683 5.150 1.00 92.38 88 ARG A C 1
ATOM 667 O O . ARG A 1 88 ? 1.037 -3.931 4.662 1.00 92.38 88 ARG A O 1
ATOM 674 N N . ILE A 1 89 ? -0.510 -4.387 6.229 1.00 92.12 89 ILE A N 1
ATOM 675 C CA . ILE A 1 89 ? -0.439 -3.123 6.957 1.00 92.12 89 ILE A CA 1
ATOM 676 C C . ILE A 1 89 ? -0.030 -3.442 8.394 1.00 92.12 89 ILE A C 1
ATOM 678 O O . ILE A 1 89 ? -0.886 -3.823 9.198 1.00 92.12 89 ILE A O 1
ATOM 682 N N . PRO A 1 90 ? 1.260 -3.329 8.747 1.00 89.69 90 PRO A N 1
ATOM 683 C CA . PRO A 1 90 ? 1.667 -3.522 10.127 1.00 89.69 90 PRO A CA 1
ATOM 684 C C . PRO A 1 90 ? 1.135 -2.385 10.996 1.00 89.69 90 PRO A C 1
ATOM 686 O O . PRO A 1 90 ? 1.248 -1.210 10.643 1.00 89.69 90 PRO A O 1
ATOM 689 N N . LEU A 1 91 ? 0.590 -2.741 12.158 1.00 86.81 91 LEU A N 1
ATOM 690 C CA . LEU A 1 91 ? 0.147 -1.775 13.151 1.00 86.81 91 LEU A CA 1
ATOM 691 C C . LEU A 1 91 ? 1.219 -1.658 14.247 1.00 86.81 91 LEU A C 1
ATOM 693 O O . LEU A 1 91 ? 1.548 -2.658 14.891 1.00 86.81 91 LEU A O 1
ATOM 697 N N . PRO A 1 92 ? 1.800 -0.463 14.464 1.00 78.38 92 PRO A N 1
ATOM 698 C CA . PRO A 1 92 ? 2.878 -0.274 15.438 1.00 78.38 92 PRO A CA 1
ATOM 699 C C . PRO A 1 92 ? 2.395 -0.345 16.896 1.00 78.38 92 PRO A C 1
ATOM 701 O O . PRO A 1 92 ? 3.207 -0.511 17.803 1.00 78.38 92 PRO A O 1
ATOM 704 N N . ALA A 1 93 ? 1.088 -0.217 17.121 1.00 80.00 93 ALA A N 1
ATOM 705 C CA . ALA A 1 93 ? 0.426 -0.299 18.416 1.00 80.00 93 ALA A CA 1
ATOM 706 C C . ALA A 1 93 ? -0.947 -0.972 18.249 1.00 80.00 93 ALA A C 1
ATOM 708 O O . ALA A 1 93 ? -1.373 -1.256 17.130 1.00 80.00 93 ALA A O 1
ATOM 709 N N . ALA A 1 94 ? -1.677 -1.173 19.350 1.00 83.06 94 ALA A N 1
ATOM 710 C CA . ALA A 1 94 ? -3.076 -1.617 19.329 1.00 83.06 94 ALA A CA 1
ATOM 711 C C . ALA A 1 94 ? -4.046 -0.507 18.853 1.00 83.06 94 ALA A C 1
ATOM 713 O O . ALA A 1 94 ? -5.124 -0.307 19.415 1.00 83.06 94 ALA A O 1
ATOM 714 N N . GLU A 1 95 ? -3.629 0.273 17.857 1.00 87.06 95 GLU A N 1
ATOM 715 C CA . GLU A 1 95 ? -4.322 1.451 17.356 1.00 87.06 95 GLU A CA 1
ATOM 716 C C . GLU A 1 95 ? -3.971 1.702 15.888 1.00 87.06 95 GLU A C 1
ATOM 718 O O . GLU A 1 95 ? -2.807 1.596 15.488 1.00 87.06 95 GLU A O 1
ATOM 723 N N . VAL A 1 96 ? -4.985 2.041 15.094 1.00 90.25 96 VAL A N 1
ATOM 724 C CA . VAL A 1 96 ? -4.823 2.444 13.696 1.00 90.25 96 VAL A CA 1
ATOM 725 C C . VAL A 1 96 ? -4.291 3.884 13.636 1.00 90.25 96 VAL A C 1
ATOM 727 O O . VAL A 1 96 ? -4.934 4.775 14.196 1.00 90.25 96 VAL A O 1
ATOM 730 N N . PRO A 1 97 ? -3.159 4.148 12.950 1.00 91.50 97 PRO A N 1
ATOM 731 C CA . PRO A 1 97 ? -2.642 5.506 12.789 1.00 91.50 97 PRO A CA 1
ATOM 732 C C . PRO A 1 97 ? -3.660 6.428 12.108 1.00 91.50 97 PRO A C 1
ATOM 734 O O . PRO A 1 97 ? -4.273 6.050 11.113 1.00 91.50 97 PRO A O 1
ATOM 737 N N . ALA A 1 98 ? -3.824 7.651 12.618 1.00 90.56 98 ALA A N 1
ATOM 738 C CA . ALA A 1 98 ? -4.782 8.620 12.074 1.00 90.56 98 ALA A CA 1
ATOM 739 C C . ALA A 1 98 ? -4.428 9.106 10.654 1.00 90.56 98 ALA A C 1
ATOM 741 O O . ALA A 1 98 ? -5.307 9.542 9.914 1.00 90.56 98 ALA A O 1
ATOM 742 N N . ASP A 1 99 ? -3.152 9.015 10.289 1.00 90.25 99 ASP A N 1
ATOM 743 C CA . ASP A 1 99 ? -2.553 9.358 8.998 1.00 90.25 99 ASP A CA 1
ATOM 744 C C . ASP A 1 99 ? -2.227 8.110 8.156 1.00 90.25 99 ASP A C 1
ATOM 746 O O . ASP A 1 99 ? -1.355 8.151 7.290 1.00 90.25 99 ASP A O 1
ATOM 750 N N . LEU A 1 100 ? -2.881 6.976 8.440 1.00 93.00 100 LEU A N 1
ATOM 751 C CA . LEU A 1 100 ? -2.646 5.737 7.708 1.00 93.00 100 LEU A CA 1
ATOM 752 C C . LEU A 1 100 ? -2.995 5.903 6.222 1.00 93.00 100 LEU A C 1
ATOM 754 O O . LEU A 1 100 ? -4.137 6.208 5.870 1.00 93.00 100 LEU A O 1
ATOM 758 N N . GLU A 1 101 ? -2.034 5.598 5.357 1.00 93.62 101 GLU A N 1
ATOM 759 C CA . GLU A 1 101 ? -2.234 5.533 3.911 1.00 93.62 101 GLU A CA 1
ATOM 760 C C . GLU A 1 101 ? -1.545 4.303 3.320 1.00 93.62 101 GLU A C 1
ATOM 762 O O . GLU A 1 101 ? -0.489 3.862 3.788 1.00 93.62 101 GLU A O 1
ATOM 767 N N . VAL A 1 102 ? -2.130 3.772 2.246 1.00 94.81 102 VAL A N 1
ATOM 768 C CA . VAL A 1 102 ? -1.492 2.756 1.406 1.00 94.81 102 VAL A CA 1
ATOM 769 C C . VAL A 1 102 ? -1.368 3.289 -0.009 1.00 94.81 102 VAL A C 1
ATOM 771 O O . VAL A 1 102 ? -2.367 3.466 -0.701 1.00 94.81 102 VAL A O 1
ATOM 774 N N . SER A 1 103 ? -0.141 3.523 -0.458 1.00 93.69 103 SER A N 1
ATOM 775 C CA . SER A 1 103 ? 0.141 4.003 -1.809 1.00 93.69 103 SER A CA 1
ATOM 776 C C . SER A 1 103 ? 0.666 2.882 -2.695 1.00 93.69 103 SER A C 1
ATOM 778 O O . SER A 1 103 ? 1.519 2.099 -2.284 1.00 93.69 103 SER A O 1
ATOM 780 N N . PHE A 1 104 ? 0.170 2.828 -3.926 1.00 93.44 104 PHE A N 1
ATOM 781 C CA . PHE A 1 104 ? 0.540 1.845 -4.937 1.00 93.44 104 PHE A CA 1
ATOM 782 C C . PHE A 1 104 ? 1.286 2.532 -6.069 1.00 93.44 104 PHE A C 1
ATOM 784 O O . PHE A 1 104 ? 0.860 3.581 -6.562 1.00 93.44 104 PHE A O 1
ATOM 791 N N . PHE A 1 105 ? 2.373 1.915 -6.513 1.00 92.88 105 PHE A N 1
ATOM 792 C CA . PHE A 1 105 ? 3.240 2.439 -7.552 1.00 92.88 105 PHE A CA 1
ATOM 793 C C . PHE A 1 105 ? 3.611 1.363 -8.567 1.00 92.88 105 PHE A C 1
ATOM 795 O O . PHE A 1 105 ? 3.667 0.168 -8.265 1.00 92.88 105 PHE A O 1
ATOM 802 N N . ARG A 1 106 ? 3.941 1.825 -9.769 1.00 92.44 106 ARG A N 1
ATOM 803 C CA . ARG A 1 106 ? 4.634 1.061 -10.798 1.00 92.44 106 ARG A CA 1
ATOM 804 C C . ARG A 1 106 ? 6.007 1.680 -11.034 1.00 92.44 106 ARG A C 1
ATOM 806 O O . ARG A 1 106 ? 6.117 2.857 -11.356 1.00 92.44 106 ARG A O 1
ATOM 813 N N . GLY A 1 107 ? 7.048 0.884 -10.871 1.00 92.31 107 GLY A N 1
ATOM 814 C CA . GLY A 1 107 ? 8.422 1.229 -11.181 1.00 92.31 107 GLY A CA 1
ATOM 815 C C . GLY A 1 107 ? 8.642 1.376 -12.680 1.00 92.31 107 GLY A C 1
ATOM 816 O O . GLY A 1 107 ? 8.076 0.641 -13.489 1.00 92.31 107 GLY A O 1
ATOM 817 N N . THR A 1 108 ? 9.484 2.337 -13.026 1.00 91.00 108 THR A N 1
ATOM 818 C CA . THR A 1 108 ? 10.019 2.562 -14.373 1.00 91.00 108 THR A CA 1
ATOM 819 C C . THR A 1 108 ? 11.475 2.091 -14.431 1.00 91.00 108 THR A C 1
ATOM 821 O O . THR A 1 108 ? 12.022 1.634 -13.426 1.00 91.00 108 THR A O 1
ATOM 824 N N . ASP A 1 109 ? 12.144 2.262 -15.570 1.00 88.44 109 ASP A N 1
ATOM 825 C CA . ASP A 1 109 ? 13.565 1.909 -15.723 1.00 88.44 109 ASP A CA 1
ATOM 826 C C . ASP A 1 109 ? 14.503 2.692 -14.784 1.00 88.44 109 ASP A C 1
ATOM 828 O O . ASP A 1 109 ? 15.625 2.260 -14.522 1.00 88.44 109 ASP A O 1
ATOM 832 N N . ALA A 1 110 ? 14.040 3.829 -14.254 1.00 91.25 110 ALA A N 1
ATOM 833 C CA . ALA A 1 110 ? 14.766 4.643 -13.282 1.00 91.25 110 ALA A CA 1
ATOM 834 C C . ALA A 1 110 ? 14.479 4.259 -11.816 1.00 91.25 110 ALA A C 1
ATOM 836 O O . ALA A 1 110 ? 14.977 4.923 -10.907 1.00 91.25 110 ALA A O 1
ATOM 837 N N . MET A 1 111 ? 13.671 3.221 -11.558 1.00 93.06 111 MET A N 1
ATOM 838 C CA . MET A 1 111 ? 13.437 2.731 -10.198 1.00 93.06 111 MET A CA 1
ATOM 839 C C . MET A 1 111 ? 14.761 2.241 -9.577 1.00 93.06 111 MET A C 1
ATOM 841 O O . MET A 1 111 ? 15.538 1.564 -10.260 1.00 93.06 111 MET A O 1
ATOM 845 N N . PRO A 1 112 ? 15.024 2.535 -8.288 1.00 92.94 112 PRO A N 1
ATOM 846 C CA . PRO A 1 112 ? 16.165 1.970 -7.576 1.00 92.94 112 PRO A CA 1
ATOM 847 C C . PRO A 1 112 ? 16.254 0.450 -7.722 1.00 92.94 112 PRO A C 1
ATOM 849 O O . PRO A 1 112 ? 15.236 -0.231 -7.841 1.00 92.94 112 PRO A O 1
ATOM 852 N N . ARG A 1 113 ? 17.478 -0.090 -7.709 1.00 90.12 113 ARG A N 1
ATOM 853 C CA . ARG A 1 113 ? 17.719 -1.526 -7.949 1.00 90.12 113 ARG A CA 1
ATOM 854 C C . ARG A 1 113 ? 17.748 -2.346 -6.669 1.00 90.12 113 ARG A C 1
ATOM 856 O O . ARG A 1 113 ? 17.609 -3.567 -6.722 1.00 90.12 113 ARG A O 1
ATOM 863 N N . THR A 1 114 ? 17.924 -1.692 -5.525 1.00 91.75 114 THR A N 1
ATOM 864 C CA . THR A 1 114 ? 17.943 -2.351 -4.221 1.00 91.75 114 THR A CA 1
ATOM 865 C C . THR A 1 114 ? 16.756 -1.928 -3.366 1.00 91.75 114 THR A C 1
ATOM 867 O O . THR A 1 114 ? 16.269 -0.798 -3.439 1.00 91.75 114 THR A O 1
ATOM 870 N N . HIS A 1 115 ? 16.311 -2.839 -2.500 1.00 91.75 115 HIS A N 1
ATOM 871 C CA . HIS A 1 115 ? 15.239 -2.551 -1.550 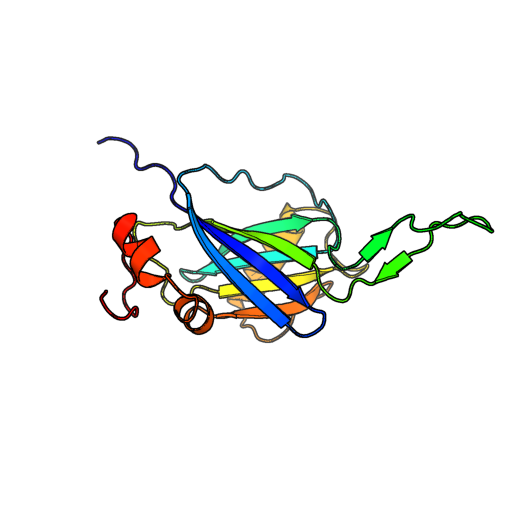1.00 91.75 115 HIS A CA 1
ATOM 872 C C . HIS A 1 115 ? 15.612 -1.394 -0.606 1.00 91.75 115 HIS A C 1
ATOM 874 O O . HIS A 1 115 ? 14.767 -0.567 -0.280 1.00 91.75 115 HIS A O 1
ATOM 880 N N . GLY A 1 116 ? 16.881 -1.316 -0.182 1.00 91.62 116 GLY A N 1
ATOM 881 C CA . GLY A 1 116 ? 17.373 -0.256 0.702 1.00 91.62 116 GLY A CA 1
ATOM 882 C C . GLY A 1 116 ? 17.286 1.134 0.072 1.00 91.62 116 GLY A C 1
ATOM 883 O O . GLY A 1 116 ? 16.746 2.048 0.690 1.00 91.62 116 GLY A O 1
ATOM 884 N N . GLU A 1 117 ? 17.748 1.288 -1.171 1.00 93.00 117 GLU A N 1
ATOM 885 C CA . GLU A 1 117 ? 17.652 2.559 -1.903 1.00 93.00 117 GLU A CA 1
ATOM 886 C C . GLU A 1 117 ? 16.196 2.965 -2.149 1.00 93.00 117 GLU A C 1
ATOM 888 O O . GLU A 1 117 ? 15.842 4.128 -1.960 1.00 93.00 117 GLU A O 1
ATOM 893 N N . LEU A 1 118 ? 15.338 2.010 -2.526 1.00 93.12 118 LEU A N 1
ATOM 894 C CA . LEU A 1 118 ? 13.913 2.271 -2.731 1.00 93.12 118 LEU A CA 1
ATOM 895 C C . LEU A 1 118 ? 13.230 2.719 -1.434 1.00 93.12 118 LEU A C 1
ATOM 897 O O . LEU A 1 118 ? 12.464 3.681 -1.441 1.00 93.12 118 LEU A O 1
ATOM 901 N N . HIS A 1 119 ? 13.543 2.069 -0.312 1.00 91.81 119 HIS A N 1
ATOM 902 C CA . HIS A 1 119 ? 13.020 2.458 0.994 1.00 91.81 119 HIS A CA 1
ATOM 903 C C . HIS A 1 119 ? 13.453 3.881 1.376 1.00 91.81 119 HIS A C 1
ATOM 905 O O . HIS A 1 119 ? 12.614 4.678 1.789 1.00 91.81 119 HIS A O 1
ATOM 911 N N . ILE A 1 120 ? 14.733 4.225 1.182 1.00 92.62 120 ILE A N 1
ATOM 912 C CA . ILE A 1 120 ? 15.251 5.579 1.436 1.00 92.62 120 ILE A CA 1
ATOM 913 C C . ILE A 1 120 ? 14.526 6.611 0.565 1.00 92.62 120 ILE A C 1
ATOM 915 O O . ILE A 1 120 ? 14.093 7.639 1.084 1.00 92.62 120 ILE A O 1
ATOM 919 N N . LEU A 1 121 ? 14.358 6.328 -0.731 1.00 92.25 121 LEU A N 1
ATOM 920 C CA . LEU A 1 121 ? 13.655 7.206 -1.668 1.00 92.25 121 LEU A CA 1
ATOM 921 C C . LEU A 1 121 ? 12.218 7.487 -1.204 1.00 92.25 121 LEU A C 1
ATOM 923 O O . LEU A 1 121 ? 11.794 8.642 -1.157 1.00 92.25 121 LEU A O 1
ATOM 927 N N . LEU A 1 122 ? 11.479 6.438 -0.841 1.00 91.38 122 LEU A N 1
ATOM 928 C CA . LEU A 1 122 ? 10.095 6.549 -0.381 1.00 91.38 122 LEU A CA 1
ATOM 929 C C . LEU A 1 122 ? 9.971 7.286 0.961 1.00 91.38 122 LEU A C 1
ATOM 931 O O . LEU A 1 122 ? 9.074 8.113 1.126 1.00 91.38 122 LEU A O 1
ATOM 935 N N . GLU A 1 123 ? 10.874 7.016 1.904 1.00 90.75 123 GLU A N 1
ATOM 936 C CA . GLU A 1 123 ? 10.916 7.673 3.217 1.00 90.75 123 GLU A CA 1
ATOM 937 C C . GLU A 1 123 ? 11.253 9.167 3.092 1.00 90.75 123 GLU A C 1
ATOM 939 O O . GLU A 1 123 ? 10.626 10.007 3.739 1.00 90.75 123 GLU A O 1
ATOM 944 N N . GLN A 1 124 ? 12.211 9.526 2.232 1.00 89.56 124 GLN A N 1
ATOM 945 C CA . GLN A 1 124 ? 12.549 10.924 1.951 1.00 89.56 124 GLN A CA 1
ATOM 946 C C . GLN A 1 124 ? 11.392 11.649 1.266 1.00 89.56 124 GLN A C 1
ATOM 948 O O . GLN A 1 124 ? 11.026 12.748 1.680 1.00 89.56 124 GLN A O 1
ATOM 953 N N . HIS A 1 125 ? 10.781 11.025 0.258 1.00 86.00 125 HIS A N 1
ATOM 954 C CA . HIS A 1 125 ? 9.654 11.614 -0.455 1.00 86.00 125 HIS A CA 1
ATOM 955 C C . HIS A 1 125 ? 8.456 11.869 0.472 1.00 86.00 125 HIS A C 1
ATOM 957 O O . HIS A 1 125 ? 7.830 12.926 0.396 1.00 86.00 125 HIS A O 1
ATOM 963 N N . HIS A 1 126 ? 8.156 10.940 1.387 1.00 84.81 126 HIS A N 1
ATOM 964 C CA . HIS A 1 126 ? 7.080 11.119 2.365 1.00 84.81 126 HIS A CA 1
ATOM 965 C C . HIS A 1 126 ? 7.288 12.365 3.247 1.00 84.81 126 HIS A C 1
ATOM 967 O O . HIS A 1 126 ? 6.333 13.092 3.505 1.00 84.81 126 HIS A O 1
ATOM 973 N N . LYS A 1 127 ? 8.535 12.665 3.643 1.00 82.19 127 LYS A N 1
ATOM 974 C CA . LYS A 1 127 ? 8.872 13.823 4.496 1.00 82.19 127 LYS A CA 1
ATOM 975 C C . LYS A 1 127 ? 8.763 15.174 3.794 1.00 82.19 127 LYS A C 1
ATOM 977 O O . LYS A 1 127 ? 8.513 16.174 4.458 1.00 82.19 127 LYS A O 1
ATOM 982 N N . VAL A 1 128 ? 8.997 15.219 2.482 1.00 76.00 128 VAL A N 1
ATOM 983 C CA . VAL A 1 128 ? 9.047 16.477 1.711 1.00 76.00 128 VAL A CA 1
ATOM 984 C C . VAL A 1 128 ? 7.655 16.918 1.231 1.00 76.00 128 VAL A C 1
ATOM 986 O O . VAL A 1 128 ? 7.459 18.091 0.925 1.00 76.00 128 VAL A O 1
ATOM 989 N N . GLY A 1 129 ? 6.668 16.018 1.261 1.00 62.12 129 GLY A N 1
ATOM 990 C CA . GLY A 1 129 ? 5.262 16.325 1.006 1.00 62.12 129 GLY A CA 1
ATOM 991 C C . GLY A 1 129 ? 4.745 15.662 -0.277 1.00 62.12 129 GLY A C 1
ATOM 992 O O . GLY A 1 129 ? 5.178 16.032 -1.369 1.00 62.12 129 GLY A O 1
ATOM 993 N N . PRO A 1 130 ? 3.812 14.693 -0.192 1.00 60.75 130 PRO A N 1
ATOM 994 C CA . PRO A 1 130 ? 3.117 14.171 -1.364 1.00 60.75 130 PRO A CA 1
ATOM 995 C C . PRO A 1 130 ? 2.209 15.271 -1.941 1.00 60.75 130 PRO A C 1
ATOM 997 O O . PRO A 1 130 ? 1.583 16.024 -1.197 1.00 60.75 130 PRO A O 1
ATOM 1000 N N . PRO A 1 131 ? 2.118 15.372 -3.274 1.00 57.19 131 PRO A N 1
ATOM 1001 C CA . PRO A 1 131 ? 1.180 14.458 -3.924 1.00 57.19 131 PRO A CA 1
ATOM 1002 C C . PRO A 1 131 ? 1.763 13.683 -5.110 1.00 57.19 131 PRO A C 1
ATOM 1004 O O . PRO A 1 131 ? 1.092 12.795 -5.640 1.00 57.19 131 PRO A O 1
ATOM 1007 N N . THR A 1 132 ? 2.989 13.992 -5.531 1.00 73.44 132 THR A N 1
ATOM 1008 C CA . THR A 1 132 ? 3.614 13.387 -6.712 1.00 73.44 132 THR A CA 1
ATOM 1009 C C . THR A 1 132 ? 4.245 12.032 -6.401 1.00 73.44 132 THR A C 1
ATOM 1011 O O . THR A 1 132 ? 4.422 11.663 -5.246 1.00 73.44 132 THR A O 1
ATOM 1014 N N . ALA A 1 133 ? 4.535 11.242 -7.430 1.00 82.94 133 ALA A N 1
ATOM 1015 C CA . ALA A 1 133 ? 5.358 10.051 -7.270 1.00 82.94 133 ALA A CA 1
ATOM 1016 C C . ALA A 1 133 ? 6.841 10.462 -7.210 1.00 82.94 133 ALA A C 1
ATOM 1018 O O . ALA A 1 133 ? 7.219 11.398 -7.923 1.00 82.94 133 ALA A O 1
ATOM 1019 N N . PRO A 1 134 ? 7.693 9.785 -6.420 1.00 87.94 134 PRO A N 1
ATOM 1020 C CA . PRO A 1 134 ? 9.127 10.029 -6.489 1.00 87.94 134 PRO A CA 1
ATOM 1021 C C . PRO A 1 134 ? 9.686 9.612 -7.859 1.00 87.94 134 PRO A C 1
ATOM 1023 O O . PRO A 1 134 ? 9.103 8.750 -8.527 1.00 87.94 134 PRO A O 1
ATOM 1026 N N . PRO A 1 135 ? 10.835 10.175 -8.277 1.00 89.31 135 PRO A N 1
ATOM 1027 C CA . PRO A 1 135 ? 11.493 9.789 -9.519 1.00 89.31 135 PRO A CA 1
ATOM 1028 C C . PRO A 1 135 ? 11.670 8.273 -9.632 1.00 89.31 135 PRO A C 1
ATOM 1030 O O . PRO A 1 135 ? 12.020 7.598 -8.667 1.00 89.31 135 PRO A O 1
ATOM 1033 N N . GLY A 1 136 ? 11.417 7.735 -10.822 1.00 91.56 136 GLY A N 1
ATOM 1034 C CA . GLY A 1 136 ? 11.494 6.298 -11.066 1.00 91.56 136 GLY A CA 1
ATOM 1035 C C . GLY A 1 136 ? 10.221 5.523 -10.722 1.00 91.56 136 GLY A C 1
ATOM 1036 O O . GLY A 1 136 ? 10.105 4.377 -11.158 1.00 91.56 136 GLY A O 1
ATOM 1037 N N . LEU A 1 137 ? 9.250 6.132 -10.033 1.00 93.50 137 LEU A N 1
ATOM 1038 C CA . LEU A 1 137 ? 7.949 5.535 -9.738 1.00 93.50 137 LEU A CA 1
ATOM 1039 C C . LEU A 1 137 ? 6.813 6.310 -10.413 1.00 93.50 137 LEU A C 1
ATOM 1041 O O . LEU A 1 137 ? 6.788 7.536 -10.442 1.00 93.50 137 LEU A O 1
ATOM 1045 N N . GLN A 1 138 ? 5.822 5.577 -10.904 1.00 91.81 138 GLN A N 1
ATOM 1046 C CA . GLN A 1 138 ? 4.519 6.089 -11.300 1.00 91.81 138 GLN A CA 1
ATOM 1047 C C . GLN A 1 138 ? 3.517 5.741 -10.202 1.00 91.81 138 GLN A C 1
ATOM 1049 O O . GLN A 1 138 ? 3.309 4.568 -9.904 1.00 91.81 138 GLN A O 1
ATOM 1054 N N . LYS A 1 139 ? 2.867 6.744 -9.612 1.00 90.69 139 LYS A N 1
ATOM 1055 C CA . LYS A 1 139 ? 1.793 6.518 -8.640 1.00 90.69 139 LYS A CA 1
ATOM 1056 C C . LYS A 1 139 ? 0.546 6.011 -9.361 1.00 90.69 139 LYS A C 1
ATOM 1058 O O . LYS A 1 139 ? 0.095 6.629 -10.321 1.00 90.69 139 LYS A O 1
ATOM 1063 N N . LEU A 1 140 ? 0.014 4.887 -8.894 1.00 89.56 140 LEU A N 1
ATOM 1064 C CA . LEU A 1 140 ? -1.201 4.267 -9.420 1.00 89.56 140 LEU A CA 1
ATOM 1065 C C . LEU A 1 140 ? -2.422 4.717 -8.620 1.00 89.56 140 LEU A C 1
ATOM 1067 O O . LEU A 1 140 ? -3.424 5.132 -9.191 1.00 89.56 140 LEU A O 1
ATOM 1071 N N . HIS A 1 141 ? -2.336 4.635 -7.291 1.00 91.56 141 HIS A N 1
ATOM 1072 C CA . HIS A 1 141 ? -3.444 4.951 -6.396 1.00 91.56 141 HIS A CA 1
ATOM 1073 C C . HIS A 1 141 ? -2.951 5.151 -4.957 1.00 91.56 141 HIS A C 1
ATOM 1075 O O . HIS A 1 141 ? -1.872 4.672 -4.603 1.00 91.56 141 HIS A O 1
ATOM 1081 N N . THR A 1 142 ? -3.752 5.811 -4.122 1.00 92.69 142 THR A N 1
ATOM 1082 C CA . THR A 1 142 ? -3.579 5.826 -2.663 1.00 92.69 142 THR A CA 1
ATOM 1083 C C . THR A 1 142 ? -4.914 5.504 -2.025 1.00 92.69 142 THR A C 1
ATOM 1085 O O . THR A 1 142 ? -5.880 6.198 -2.305 1.00 92.69 142 THR A O 1
ATOM 1088 N N . LEU A 1 143 ? -4.937 4.492 -1.162 1.00 93.00 143 LEU A N 1
ATOM 1089 C CA . LEU A 1 143 ? -6.039 4.259 -0.240 1.00 93.00 143 LEU A CA 1
ATOM 1090 C C . LEU A 1 143 ? -5.799 5.098 1.012 1.00 93.00 143 LEU A C 1
ATOM 1092 O O . LEU A 1 143 ? -4.848 4.850 1.762 1.00 93.00 143 LEU A O 1
ATOM 1096 N N . SER A 1 144 ? -6.661 6.082 1.225 1.00 92.50 144 SER A N 1
ATOM 1097 C CA . SER A 1 144 ? -6.703 6.864 2.459 1.00 92.50 144 SER A CA 1
ATOM 1098 C C . SER A 1 144 ? -7.343 6.075 3.606 1.00 92.50 144 SER A C 1
ATOM 1100 O O . SER A 1 144 ? -8.135 5.154 3.389 1.00 92.50 144 SER A O 1
ATOM 1102 N N . LEU A 1 145 ? -7.089 6.479 4.855 1.00 91.94 145 LEU A N 1
ATOM 1103 C CA . LEU A 1 145 ? -7.791 5.917 6.014 1.00 91.94 145 LEU A CA 1
ATOM 1104 C C . LEU A 1 145 ? -9.323 6.040 5.904 1.00 91.94 145 LEU A C 1
ATOM 1106 O O . LEU A 1 145 ? -10.046 5.171 6.386 1.00 91.94 145 LEU A O 1
ATOM 1110 N N . ALA A 1 146 ? -9.832 7.092 5.257 1.00 91.06 146 ALA A N 1
ATOM 1111 C CA . ALA A 1 146 ? -11.266 7.262 5.030 1.00 91.06 146 ALA A CA 1
ATOM 1112 C C . ALA A 1 146 ? -11.833 6.164 4.115 1.00 91.06 146 ALA A C 1
ATOM 1114 O O . ALA A 1 146 ? -12.886 5.600 4.415 1.00 91.06 146 ALA A O 1
ATOM 1115 N N . GLU A 1 147 ? -11.119 5.820 3.042 1.00 91.75 147 GLU A N 1
ATOM 1116 C CA . GLU A 1 147 ? -11.491 4.719 2.148 1.00 91.75 147 GLU A CA 1
ATOM 1117 C C . GLU A 1 147 ? -11.370 3.362 2.842 1.00 91.75 147 GLU A C 1
ATOM 1119 O O . GLU A 1 147 ? -12.250 2.518 2.687 1.00 91.75 147 GLU A O 1
ATOM 1124 N N . LEU A 1 148 ? -10.337 3.167 3.669 1.00 91.50 148 LEU A N 1
ATOM 1125 C CA . LEU A 1 148 ? -10.188 1.949 4.468 1.00 91.50 148 LEU A CA 1
ATOM 1126 C C . LEU A 1 148 ? -11.350 1.772 5.459 1.00 91.50 148 LEU A C 1
ATOM 1128 O O . LEU A 1 148 ? -11.924 0.689 5.557 1.00 91.50 148 LEU A O 1
ATOM 1132 N N . ARG A 1 149 ? 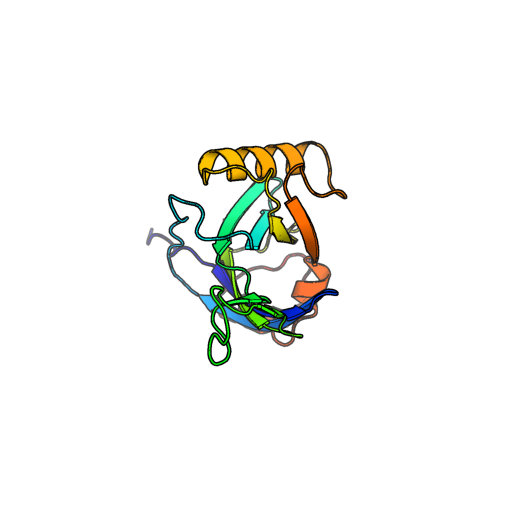-11.763 2.846 6.140 1.00 90.88 149 ARG A N 1
ATOM 1133 C CA . ARG A 1 149 ? -12.919 2.837 7.054 1.00 90.88 149 ARG A CA 1
ATOM 1134 C C . ARG A 1 149 ? -14.251 2.580 6.352 1.00 90.88 149 ARG A C 1
ATOM 1136 O O . ARG A 1 149 ? -15.199 2.144 7.001 1.00 90.88 149 ARG A O 1
ATOM 1143 N N . ALA A 1 150 ? -14.341 2.854 5.052 1.00 90.12 150 ALA A N 1
ATOM 1144 C CA . ALA A 1 150 ? -15.530 2.570 4.255 1.00 90.12 150 ALA A CA 1
ATOM 1145 C C . ALA A 1 150 ? -15.656 1.081 3.872 1.00 90.12 150 ALA A C 1
ATOM 1147 O O . ALA A 1 150 ? -16.701 0.675 3.359 1.00 90.12 150 ALA A O 1
ATOM 1148 N N . ILE A 1 151 ? -14.627 0.260 4.123 1.00 89.75 151 ILE A N 1
ATOM 1149 C CA . ILE A 1 151 ? -14.655 -1.177 3.837 1.00 89.75 151 ILE A CA 1
ATOM 1150 C C . ILE A 1 151 ? -15.678 -1.868 4.755 1.00 89.75 151 ILE A C 1
ATOM 1152 O O . ILE A 1 151 ? -15.620 -1.704 5.980 1.00 89.75 151 ILE A O 1
ATOM 1156 N N . PRO A 1 152 ? -16.595 -2.688 4.204 1.00 87.69 152 PRO A N 1
ATOM 1157 C CA . PRO A 1 152 ? -17.532 -3.463 5.007 1.00 87.69 152 PRO A CA 1
ATOM 1158 C C . PRO A 1 152 ? -16.818 -4.311 6.064 1.00 87.69 152 PRO A C 1
ATOM 1160 O O . PRO A 1 152 ? -15.859 -5.020 5.770 1.00 87.69 152 PRO A O 1
ATOM 1163 N N . GLY A 1 153 ? -17.298 -4.237 7.305 1.00 84.56 153 GLY A N 1
ATOM 1164 C CA . GLY A 1 153 ? -16.742 -4.996 8.427 1.00 84.56 153 GLY A CA 1
ATOM 1165 C C . GLY A 1 153 ? -15.512 -4.373 9.092 1.00 84.56 153 GLY A C 1
ATOM 1166 O O . GLY A 1 153 ? -15.108 -4.884 10.132 1.00 84.56 153 GLY A O 1
ATOM 1167 N N . TRP A 1 154 ? -14.948 -3.266 8.581 1.00 89.12 154 TRP A N 1
ATOM 1168 C CA . TRP A 1 154 ? -13.749 -2.615 9.139 1.00 89.12 154 TRP A CA 1
ATOM 1169 C C . TRP A 1 154 ? -13.784 -2.481 10.672 1.00 89.12 154 TRP A C 1
ATOM 1171 O O . TRP A 1 154 ? -12.965 -3.082 11.367 1.00 89.12 154 TRP A O 1
ATOM 1181 N N . THR A 1 155 ? -14.780 -1.769 11.213 1.00 87.12 155 THR A N 1
ATOM 1182 C CA . THR A 1 155 ? -14.921 -1.557 12.664 1.00 87.12 155 THR A CA 1
ATOM 1183 C C . THR A 1 155 ? -15.064 -2.874 13.427 1.00 87.12 155 THR A C 1
ATOM 1185 O O . THR A 1 155 ? -14.440 -3.053 14.471 1.00 87.12 155 THR A O 1
ATOM 1188 N N . GLN A 1 156 ? -15.857 -3.816 12.906 1.00 87.31 156 GLN A N 1
ATOM 1189 C CA . GLN A 1 156 ? -16.091 -5.110 13.549 1.00 87.31 156 GLN A CA 1
ATOM 1190 C C . GLN A 1 156 ? -14.800 -5.935 13.630 1.00 87.31 156 GLN A C 1
ATOM 1192 O O . GLN A 1 156 ? -14.514 -6.516 14.677 1.00 87.31 156 GLN A O 1
ATOM 1197 N N . HIS A 1 157 ? -14.010 -5.961 12.553 1.00 87.19 157 HIS A N 1
ATOM 1198 C CA . HIS A 1 157 ? -12.742 -6.684 12.497 1.00 87.19 157 HIS A CA 1
ATOM 1199 C C . HIS A 1 157 ? -11.711 -6.098 13.466 1.00 87.19 157 HIS A C 1
ATOM 1201 O O . HIS A 1 157 ? -11.058 -6.854 14.187 1.00 87.19 157 HIS A O 1
ATOM 1207 N N . LEU A 1 158 ? -11.607 -4.767 13.544 1.00 88.19 158 LEU A N 1
ATOM 1208 C CA . LEU A 1 158 ? -10.721 -4.103 14.502 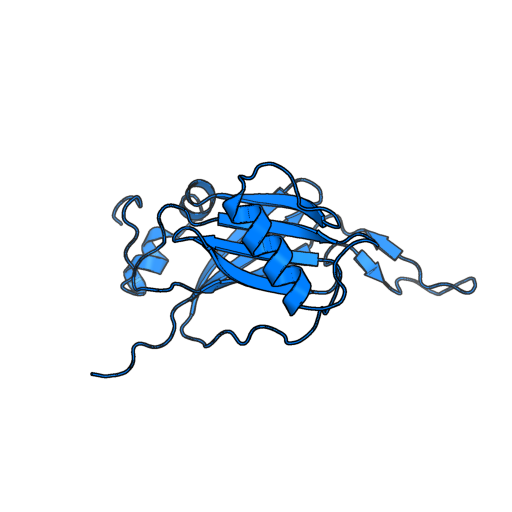1.00 88.19 158 LEU A CA 1
ATOM 1209 C C . LEU A 1 158 ? -11.148 -4.361 15.949 1.00 88.19 158 LEU A C 1
ATOM 1211 O O . LEU A 1 158 ? -10.324 -4.774 16.765 1.00 88.19 158 LEU A O 1
ATOM 1215 N N . HIS A 1 159 ? -12.437 -4.185 16.254 1.00 85.44 159 HIS A N 1
ATOM 1216 C CA . HIS A 1 159 ? -12.971 -4.396 17.598 1.00 85.44 159 HIS A CA 1
ATOM 1217 C C . HIS A 1 159 ? -12.786 -5.847 18.065 1.00 85.44 159 HIS A C 1
ATOM 1219 O O . HIS A 1 159 ? -12.333 -6.079 19.185 1.00 85.44 159 HIS A O 1
ATOM 1225 N N . ALA A 1 160 ? -13.062 -6.830 17.200 1.00 85.19 160 ALA A N 1
ATOM 1226 C CA . ALA A 1 160 ? -12.858 -8.248 17.506 1.00 85.19 160 ALA A CA 1
ATOM 1227 C C . ALA A 1 160 ? -11.387 -8.592 17.809 1.00 85.19 160 ALA A C 1
ATOM 1229 O O . ALA A 1 160 ? -11.117 -9.520 18.569 1.00 85.19 160 ALA A O 1
ATOM 1230 N N . ALA A 1 161 ? -10.443 -7.832 17.250 1.00 83.75 161 ALA A N 1
ATOM 1231 C CA . ALA A 1 161 ? -9.017 -7.970 17.521 1.00 83.75 161 ALA A CA 1
ATOM 1232 C C . ALA A 1 161 ? -8.506 -7.079 18.672 1.00 83.75 161 ALA A C 1
ATOM 1234 O O . ALA A 1 161 ? -7.305 -7.061 18.942 1.00 83.75 161 ALA A O 1
ATOM 1235 N N . GLY A 1 162 ? -9.386 -6.331 19.347 1.00 85.25 162 GLY A N 1
ATOM 1236 C CA . GLY A 1 162 ? -9.005 -5.400 20.413 1.00 85.25 162 GLY A CA 1
ATOM 1237 C C . GLY A 1 162 ? -8.209 -4.183 19.925 1.00 85.25 162 GLY A C 1
ATOM 1238 O O . GLY A 1 162 ? -7.479 -3.576 20.708 1.00 85.25 162 GLY A O 1
ATOM 1239 N N . LEU A 1 163 ? -8.320 -3.837 18.640 1.00 86.44 163 LEU A N 1
ATOM 1240 C CA . LEU A 1 163 ? -7.667 -2.676 18.039 1.00 86.44 163 LEU A CA 1
ATOM 1241 C C . LEU A 1 163 ? -8.553 -1.436 18.149 1.00 86.44 163 LEU A C 1
ATOM 1243 O O . LEU A 1 163 ? -9.765 -1.496 17.936 1.00 86.44 163 LEU A O 1
ATOM 1247 N N . ARG A 1 164 ? -7.934 -0.292 18.445 1.00 86.25 164 ARG A N 1
ATOM 1248 C CA . ARG A 1 164 ? -8.622 1.002 18.498 1.00 86.25 164 ARG A CA 1
ATOM 1249 C C . ARG A 1 164 ? -8.572 1.709 17.146 1.00 86.25 164 ARG A C 1
ATOM 1251 O O . ARG A 1 164 ? -7.524 1.758 16.507 1.00 86.25 164 ARG A O 1
ATOM 1258 N N . ASP A 1 165 ? -9.690 2.312 16.756 1.00 86.00 165 ASP A N 1
ATOM 1259 C CA . ASP A 1 165 ? -9.782 3.230 15.619 1.00 86.00 165 ASP A CA 1
ATOM 1260 C C . ASP A 1 165 ? -10.306 4.593 16.112 1.00 86.00 165 ASP A C 1
ATOM 1262 O O . ASP A 1 165 ? -11.520 4.759 16.241 1.00 86.00 165 ASP A O 1
ATOM 1266 N N . PRO A 1 166 ? -9.430 5.570 16.426 1.00 75.62 166 PRO A N 1
ATOM 1267 C CA . PRO A 1 166 ? -9.813 6.819 17.101 1.00 75.62 166 PRO A CA 1
ATOM 1268 C C . PRO A 1 166 ? -10.836 7.683 16.350 1.00 75.62 166 PRO A C 1
ATOM 1270 O O . PRO A 1 166 ? -11.494 8.523 16.955 1.00 75.62 166 PRO A O 1
ATOM 1273 N N . GLY A 1 167 ? -10.960 7.498 15.034 1.00 72.56 167 GLY A N 1
ATOM 1274 C CA . GLY A 1 167 ? -11.955 8.175 14.195 1.00 72.56 167 GLY A CA 1
ATOM 1275 C C . GLY A 1 167 ? -12.944 7.218 13.531 1.00 72.56 167 GLY A C 1
ATOM 1276 O O . GLY A 1 167 ? -13.673 7.633 12.628 1.00 72.56 167 GLY A O 1
ATOM 1277 N N . GLY A 1 168 ? -12.941 5.943 13.924 1.00 66.50 168 GLY A N 1
ATOM 1278 C CA . GLY A 1 168 ? -13.935 4.972 13.491 1.00 66.50 168 GLY A CA 1
ATOM 1279 C C . GLY A 1 168 ? -15.268 5.238 14.182 1.00 66.50 168 GLY A C 1
ATOM 1280 O O . GLY A 1 168 ? -15.311 5.648 15.343 1.00 66.50 168 GLY A O 1
ATOM 1281 N N . LYS A 1 169 ? -16.383 5.002 13.483 1.00 61.41 169 LYS A N 1
ATOM 1282 C CA . LYS A 1 169 ? -17.678 4.933 14.172 1.00 61.41 169 LYS A CA 1
ATOM 1283 C C . LYS A 1 169 ? -17.638 3.733 15.125 1.00 61.41 169 LYS A C 1
ATOM 1285 O O . LYS A 1 169 ? -17.155 2.681 14.692 1.00 61.41 169 LYS A O 1
ATOM 1290 N N . PRO A 1 170 ? -18.105 3.870 16.379 1.00 56.09 170 PRO A N 1
ATOM 1291 C CA . PRO A 1 170 ? -18.228 2.724 17.269 1.00 56.09 170 PRO A CA 1
ATOM 1292 C C . PRO A 1 170 ? -19.131 1.657 16.624 1.00 56.09 170 PRO A C 1
ATOM 1294 O O . PRO A 1 170 ? -20.001 2.021 15.823 1.00 56.09 170 PRO A O 1
ATOM 1297 N N . PRO A 1 171 ? -18.876 0.367 16.905 1.00 56.72 171 PRO A N 1
ATOM 1298 C CA . PRO A 1 171 ? -19.709 -0.725 16.414 1.00 56.72 171 PRO A CA 1
ATOM 1299 C C . PRO A 1 171 ? -21.156 -0.616 16.906 1.00 56.72 171 PRO A C 1
ATOM 1301 O O . PRO A 1 171 ? -21.376 -0.051 18.004 1.00 56.72 171 PRO A O 1
#

Secondary structure (DSSP, 8-state):
-PPPPPEEEEEEEEEETTEEEEEEEEEE-------SS---SEEEEEEETTEEEEEEEES-TTEEES-S--SSSS--EEE-S-EEEEEEEEESBSB--TT-EEEEEEE-TTS-SSHHHHHHHHHHHHHH--SSPPTTEEEEEEEEHHHHHTSTTHHHHHHHTT-B-TTSPP-

Radius of gyration: 17.36 Å; chains: 1; bounding box: 38×36×63 Å

Sequence (171 aa):
MTPQRPTQLKLIAELHPGGVKVHHVEVVHERVVAPSHIVGPFVYQVTGTGRVLHMETMTDPLVERGFGTPKQGGHAIRHATAAVISVRIPLPAAEVPADLEVSFFRGTDAMPRTHGELHILLEQHHKVGPPTAPPGLQKLHTLSLAELRAIPGWTQHLHAAGLRDPGGKPP

pLDDT: mean 83.61, std 12.18, range [40.75, 94.81]